Protein AF-A0AAX2FB54-F1 (afdb_monomer_lite)

Structure (mmCIF, N/CA/C/O backbone):
data_AF-A0AAX2FB54-F1
#
_entry.id   AF-A0AAX2FB54-F1
#
loop_
_atom_site.group_PDB
_atom_site.id
_atom_site.type_symbol
_atom_site.label_atom_id
_atom_site.label_alt_id
_atom_site.label_comp_id
_atom_site.label_asym_id
_atom_site.label_entity_id
_atom_site.label_seq_id
_atom_site.pdbx_PDB_ins_code
_atom_site.Cartn_x
_atom_site.Cartn_y
_atom_site.Cartn_z
_atom_site.occupancy
_atom_site.B_iso_or_equiv
_atom_site.auth_seq_id
_atom_site.auth_comp_id
_atom_site.auth_asym_id
_atom_site.auth_atom_id
_atom_site.pdbx_PDB_model_num
ATOM 1 N N . MET A 1 1 ? -35.622 9.322 29.189 1.00 37.84 1 MET A N 1
ATOM 2 C CA . MET A 1 1 ? -34.540 10.135 28.588 1.00 37.84 1 MET A CA 1
ATOM 3 C C . MET A 1 1 ? -33.507 9.182 28.006 1.00 37.84 1 MET A C 1
ATOM 5 O O . MET A 1 1 ? -33.063 8.292 28.719 1.00 37.84 1 MET A O 1
ATOM 9 N N . LYS A 1 2 ? -33.197 9.280 26.709 1.00 40.0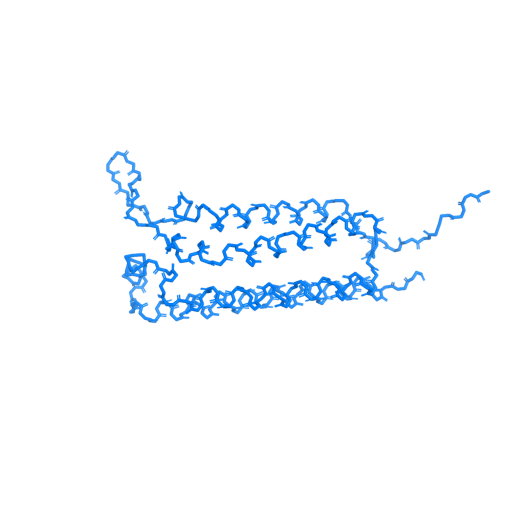6 2 LYS A N 1
ATOM 10 C CA . LYS A 1 2 ? -32.231 8.392 26.044 1.00 40.06 2 LYS A CA 1
ATOM 11 C C . LYS A 1 2 ? -30.829 8.906 26.392 1.00 40.06 2 LYS A C 1
ATOM 13 O O . LYS A 1 2 ? -30.458 9.982 25.940 1.00 40.06 2 LYS A O 1
ATOM 18 N N . ASN A 1 3 ? -30.109 8.199 27.263 1.00 48.19 3 ASN A N 1
ATOM 19 C CA . ASN A 1 3 ? -28.752 8.562 27.674 1.00 48.19 3 ASN A CA 1
ATOM 20 C C . ASN A 1 3 ? -27.810 8.317 26.487 1.00 48.19 3 ASN A C 1
ATOM 22 O O . ASN A 1 3 ? -27.421 7.183 26.209 1.00 48.19 3 ASN A O 1
ATOM 26 N N . ILE A 1 4 ? -27.555 9.363 25.703 1.00 55.69 4 ILE A N 1
ATOM 27 C CA . ILE A 1 4 ? -26.635 9.303 24.570 1.00 55.69 4 ILE A CA 1
ATOM 28 C C . ILE A 1 4 ? -25.232 9.398 25.162 1.00 55.69 4 ILE A C 1
ATOM 30 O O . ILE A 1 4 ? -24.821 10.464 25.612 1.00 55.69 4 ILE A O 1
ATOM 34 N N . SER A 1 5 ? -24.524 8.270 25.209 1.00 59.28 5 SER A N 1
ATOM 35 C CA . SER A 1 5 ? -23.126 8.237 25.637 1.00 59.28 5 SER A CA 1
ATOM 36 C C . SER A 1 5 ? -22.318 9.205 24.765 1.00 59.28 5 SER A C 1
ATOM 38 O O . SER A 1 5 ? -22.334 9.105 23.536 1.00 59.28 5 SER A O 1
ATOM 40 N N . TYR A 1 6 ? -21.681 10.193 25.395 1.00 64.75 6 TYR A N 1
ATOM 41 C CA . TYR A 1 6 ? -20.889 11.205 24.706 1.00 64.75 6 TYR A CA 1
ATOM 42 C C . TYR A 1 6 ? -19.637 10.552 24.113 1.00 64.75 6 TYR A C 1
ATOM 44 O O . TYR A 1 6 ? -18.747 10.117 24.838 1.00 64.75 6 TYR A O 1
ATOM 52 N N . ILE A 1 7 ? -19.566 10.478 22.783 1.00 62.50 7 ILE A N 1
ATOM 53 C CA . ILE A 1 7 ? -18.362 10.042 22.074 1.00 62.50 7 ILE A CA 1
ATOM 54 C C . ILE A 1 7 ? -17.586 11.301 21.668 1.00 62.50 7 ILE A C 1
ATOM 56 O O . ILE A 1 7 ? -18.097 12.098 20.873 1.00 62.50 7 ILE A O 1
ATOM 60 N N . PRO A 1 8 ? -16.347 11.499 22.153 1.00 68.50 8 PRO A N 1
ATOM 61 C CA . PRO A 1 8 ? -15.523 12.627 21.739 1.00 68.50 8 PRO A CA 1
ATOM 62 C C . PRO A 1 8 ? -15.339 12.643 20.215 1.00 68.50 8 PRO A C 1
ATOM 64 O O . PRO A 1 8 ? -14.939 11.636 19.627 1.00 68.50 8 PRO A O 1
ATOM 67 N N . LYS A 1 9 ? -15.556 13.796 19.560 1.00 63.94 9 LYS A N 1
ATOM 68 C CA . LYS A 1 9 ? -15.465 13.942 18.087 1.00 63.94 9 LYS A CA 1
ATOM 69 C C . LYS A 1 9 ? -14.164 13.399 17.478 1.00 63.94 9 LYS A C 1
ATOM 71 O O . LYS A 1 9 ? -14.173 12.938 16.348 1.00 63.94 9 LYS A O 1
ATOM 76 N N . LYS A 1 10 ? -13.053 13.436 18.223 1.00 68.19 10 LYS A N 1
ATOM 77 C CA . LYS A 1 10 ? -11.738 12.935 17.781 1.00 68.19 10 LYS A CA 1
ATOM 78 C C . LYS A 1 10 ? -11.617 11.401 17.785 1.00 68.19 10 LYS A C 1
ATOM 80 O O . LYS A 1 10 ? -10.714 10.872 17.146 1.00 68.19 10 LYS A O 1
ATOM 85 N N . LYS A 1 11 ? -12.502 10.700 18.502 1.00 77.56 11 LYS A N 1
ATOM 86 C CA . LYS A 1 11 ? -12.576 9.231 18.575 1.00 77.56 11 LYS A CA 1
ATOM 87 C C . LYS A 1 11 ? -13.590 8.652 17.587 1.00 77.56 11 LYS A C 1
ATOM 89 O O . LYS A 1 11 ? -13.452 7.500 17.177 1.00 77.56 11 LYS A O 1
ATOM 94 N N . ALA A 1 12 ? -14.595 9.446 17.221 1.00 80.19 12 ALA A N 1
ATOM 95 C CA . ALA A 1 12 ? -15.609 9.074 16.249 1.00 80.19 12 ALA A CA 1
ATOM 96 C C . ALA A 1 12 ? -14.987 8.848 14.863 1.00 80.19 12 ALA A C 1
ATOM 98 O O . ALA A 1 12 ? -14.138 9.614 14.408 1.00 80.19 12 ALA A O 1
ATOM 99 N N . ILE A 1 13 ? -15.437 7.796 14.192 1.00 81.44 13 ILE A N 1
ATOM 100 C CA . ILE A 1 13 ? -15.078 7.492 12.811 1.00 81.44 13 ILE A CA 1
ATOM 101 C C . ILE A 1 13 ? -16.141 8.123 11.923 1.00 81.44 13 ILE A C 1
ATOM 103 O O . ILE A 1 13 ? -17.325 7.797 12.018 1.00 81.44 13 ILE A O 1
ATOM 107 N N . SER A 1 14 ? -15.725 9.041 11.054 1.00 84.69 14 SER A N 1
ATOM 108 C CA . SER A 1 14 ? -16.649 9.633 10.091 1.00 84.69 14 SER A CA 1
ATOM 109 C C . SER A 1 14 ? -16.941 8.652 8.952 1.00 84.69 14 SER A C 1
ATOM 111 O O . SER A 1 14 ? -16.069 7.897 8.522 1.00 84.69 14 SER A O 1
ATOM 113 N N . LYS A 1 15 ? -18.160 8.693 8.401 1.00 85.75 15 LYS A N 1
ATOM 114 C CA . LYS A 1 15 ? -18.496 7.919 7.191 1.00 85.75 15 LYS A CA 1
ATOM 115 C C . LYS A 1 15 ? -17.599 8.301 6.006 1.00 85.75 15 LYS A C 1
ATOM 117 O O . LYS A 1 15 ? -17.281 7.449 5.186 1.00 85.75 15 LYS A O 1
ATOM 122 N N . PHE A 1 16 ? -17.165 9.563 5.955 1.00 85.69 16 PHE A N 1
ATOM 123 C CA . PHE A 1 16 ? -16.218 10.055 4.960 1.00 85.69 16 PHE A CA 1
ATOM 124 C C . PHE A 1 16 ? -14.839 9.394 5.092 1.00 85.69 16 PHE A C 1
ATOM 126 O O . PHE A 1 16 ? -14.274 9.009 4.080 1.00 85.69 16 PHE A O 1
ATOM 133 N N . GLU A 1 17 ? -14.327 9.186 6.313 1.00 86.00 17 GLU A N 1
ATOM 134 C CA . GLU A 1 17 ? -13.061 8.467 6.551 1.00 86.00 17 GLU A CA 1
ATOM 135 C C . GLU A 1 17 ? -13.122 7.034 5.998 1.00 86.00 17 GLU A C 1
ATOM 137 O O . GLU A 1 17 ? -12.187 6.589 5.338 1.00 86.00 17 GLU A O 1
ATOM 142 N N . VAL A 1 18 ? -14.244 6.332 6.200 1.00 90.06 18 VAL A N 1
ATOM 143 C CA . VAL A 1 18 ? -14.441 4.979 5.651 1.00 90.06 18 VAL A CA 1
ATOM 144 C C . VAL A 1 18 ? -14.540 5.008 4.125 1.00 90.06 18 VAL A C 1
ATOM 146 O O . VAL A 1 18 ? -13.884 4.213 3.455 1.00 90.06 18 VAL A O 1
ATOM 149 N N . PHE A 1 19 ? -15.338 5.922 3.567 1.00 90.75 19 PHE A N 1
ATOM 150 C CA . PHE A 1 19 ? -15.517 6.039 2.119 1.00 90.75 19 PHE A CA 1
ATOM 151 C C . PHE A 1 19 ? -14.213 6.406 1.405 1.00 90.75 19 PHE A C 1
ATOM 153 O O . PHE A 1 19 ? -13.863 5.772 0.415 1.00 90.75 19 PHE A O 1
ATOM 160 N N . ALA A 1 20 ? -13.470 7.383 1.928 1.00 89.44 20 ALA A N 1
ATOM 161 C CA . ALA A 1 20 ? -12.176 7.780 1.387 1.00 89.44 20 ALA A CA 1
ATOM 162 C C . ALA A 1 20 ? -11.172 6.619 1.430 1.00 89.44 20 ALA A C 1
ATOM 164 O O . ALA A 1 20 ? -10.447 6.420 0.460 1.00 89.44 20 ALA A O 1
ATOM 165 N N . GLY A 1 21 ? -11.180 5.823 2.508 1.00 89.25 21 GLY A N 1
ATOM 166 C CA . GLY A 1 21 ? -10.379 4.602 2.609 1.00 89.25 21 GLY A CA 1
ATOM 167 C C . GLY A 1 21 ? -10.720 3.587 1.518 1.00 89.25 21 GLY A C 1
ATOM 168 O O . GLY A 1 21 ? -9.846 3.211 0.750 1.00 89.25 21 GLY A O 1
ATOM 169 N N . LEU A 1 22 ? -11.996 3.215 1.378 1.00 93.06 22 LEU A N 1
ATOM 170 C CA . LEU A 1 22 ? -12.439 2.261 0.349 1.00 93.06 22 LEU A CA 1
ATOM 171 C C . LEU A 1 22 ? -12.176 2.758 -1.080 1.00 93.06 22 LEU A C 1
ATOM 173 O O . LEU A 1 22 ? -11.781 1.982 -1.949 1.00 93.06 22 LEU A O 1
ATOM 177 N N . MET A 1 23 ? -12.381 4.054 -1.328 1.00 94.12 23 MET A N 1
ATOM 178 C CA . MET A 1 23 ? -12.060 4.681 -2.610 1.00 94.12 23 MET A CA 1
ATOM 179 C C . MET A 1 23 ? -10.561 4.571 -2.902 1.00 94.12 23 MET A C 1
ATOM 181 O O . MET A 1 23 ? -10.175 4.226 -4.016 1.00 94.12 23 MET A O 1
ATOM 185 N N . TRP A 1 24 ? -9.716 4.809 -1.899 1.00 91.88 24 TRP A N 1
ATOM 186 C CA . TRP A 1 24 ? -8.270 4.652 -2.020 1.00 91.88 24 TRP A CA 1
ATOM 187 C C . TRP A 1 24 ? -7.864 3.200 -2.305 1.00 91.88 24 TRP A C 1
ATOM 189 O O . TRP A 1 24 ? -7.044 2.966 -3.194 1.00 91.88 24 TRP A O 1
ATOM 199 N N . THR A 1 25 ? -8.491 2.222 -1.642 1.00 92.88 25 THR A N 1
ATOM 200 C CA . THR A 1 25 ? -8.302 0.794 -1.942 1.00 92.88 25 THR A CA 1
ATOM 201 C C . THR A 1 25 ? -8.650 0.484 -3.400 1.00 92.88 25 THR A C 1
ATOM 203 O O . THR A 1 25 ? -7.895 -0.204 -4.083 1.00 92.88 25 THR A O 1
ATOM 206 N N . ALA A 1 26 ? -9.765 1.018 -3.909 1.00 93.56 26 ALA A N 1
ATOM 207 C CA . ALA A 1 26 ? -10.186 0.807 -5.294 1.00 93.56 26 ALA A CA 1
ATOM 208 C C . ALA A 1 26 ? -9.206 1.424 -6.306 1.00 93.56 26 ALA A C 1
ATOM 210 O O . ALA A 1 26 ? -8.907 0.801 -7.329 1.00 93.56 26 ALA A O 1
ATOM 211 N N . VAL A 1 27 ? -8.665 2.611 -6.007 1.00 92.81 27 VAL A N 1
ATOM 212 C CA . VAL A 1 27 ? -7.613 3.244 -6.818 1.00 92.81 27 VAL A CA 1
ATOM 213 C C . VAL A 1 27 ? -6.375 2.347 -6.874 1.00 92.81 27 VAL A C 1
ATOM 215 O O . VAL A 1 27 ? -5.914 2.032 -7.969 1.00 92.81 27 VAL A O 1
ATOM 218 N N . TRP A 1 28 ? -5.875 1.866 -5.733 1.00 89.81 28 TRP A N 1
ATOM 219 C CA . TRP A 1 28 ? -4.699 0.987 -5.704 1.00 89.81 28 TRP A CA 1
ATOM 220 C C . TRP A 1 28 ? -4.929 -0.365 -6.367 1.00 89.81 28 TRP A C 1
ATOM 222 O O . TRP A 1 28 ? -4.065 -0.825 -7.111 1.00 89.81 28 TRP A O 1
ATOM 232 N N . ALA A 1 29 ? -6.090 -0.981 -6.154 1.00 93.50 29 ALA A N 1
ATOM 233 C CA . ALA A 1 29 ? -6.452 -2.222 -6.828 1.00 93.50 29 ALA A CA 1
ATOM 234 C C . ALA A 1 29 ? -6.445 -2.032 -8.351 1.00 93.50 29 ALA A C 1
ATOM 236 O O . ALA A 1 29 ? -5.857 -2.832 -9.076 1.00 93.50 29 ALA A O 1
ATOM 237 N N . THR A 1 30 ? -7.024 -0.933 -8.837 1.00 91.88 30 THR A N 1
ATOM 238 C CA . THR A 1 30 ? -7.034 -0.608 -10.268 1.00 91.88 30 THR A CA 1
ATOM 239 C C . THR A 1 30 ? -5.616 -0.386 -10.794 1.00 91.88 30 THR A C 1
ATOM 241 O O . THR A 1 30 ? -5.245 -0.981 -11.802 1.00 91.88 30 THR A O 1
ATOM 244 N N . LEU A 1 31 ? -4.794 0.396 -10.085 1.00 90.25 31 LEU A N 1
ATOM 245 C CA . LEU A 1 31 ? -3.390 0.611 -10.448 1.00 90.25 31 LEU A CA 1
ATOM 246 C C . LEU A 1 31 ? -2.590 -0.694 -10.490 1.00 90.25 31 LEU A C 1
ATOM 248 O O . LEU A 1 31 ? -1.750 -0.843 -11.365 1.00 90.25 31 LEU A O 1
ATOM 252 N N . TYR A 1 32 ? -2.851 -1.636 -9.584 1.00 91.75 32 TYR A N 1
ATOM 253 C CA . TYR A 1 32 ? -2.163 -2.924 -9.538 1.00 91.75 32 TYR A CA 1
ATOM 254 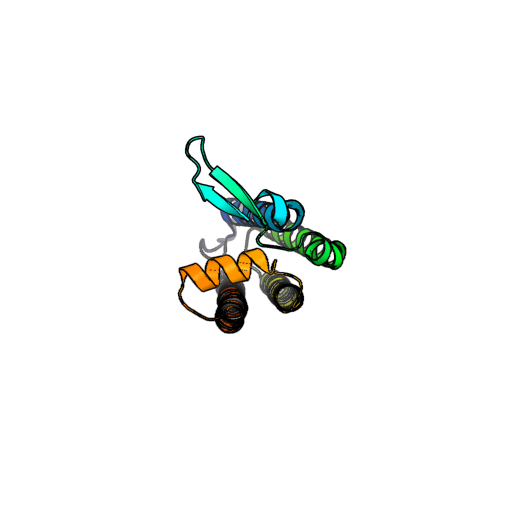C C . TYR A 1 32 ? -2.594 -3.864 -10.680 1.00 91.75 32 TYR A C 1
ATOM 256 O O . TYR A 1 32 ? -1.752 -4.425 -11.385 1.00 91.75 32 TYR A O 1
ATOM 264 N N . PHE A 1 33 ? -3.904 -4.027 -10.898 1.00 92.00 33 PHE A N 1
ATOM 265 C CA . PHE A 1 33 ? -4.435 -4.962 -11.900 1.00 92.00 33 PHE A CA 1
ATOM 266 C C . PHE A 1 33 ? -4.374 -4.437 -13.341 1.00 92.00 33 PHE A C 1
ATOM 268 O O . PHE A 1 33 ? -4.400 -5.242 -14.268 1.00 92.00 33 PHE A O 1
ATOM 275 N N . TYR A 1 34 ? -4.259 -3.120 -13.535 1.00 87.50 34 TYR A N 1
ATOM 276 C CA . TYR A 1 34 ? -4.208 -2.467 -14.852 1.00 87.50 34 TYR A CA 1
ATOM 277 C C . TYR A 1 34 ? -2.958 -1.585 -15.036 1.00 87.50 34 TYR A C 1
ATOM 279 O O . TYR A 1 34 ? -2.971 -0.618 -15.802 1.00 87.50 34 TYR A O 1
ATOM 287 N N . ALA A 1 35 ? -1.864 -1.893 -14.335 1.00 84.19 35 ALA A N 1
ATOM 288 C CA . ALA A 1 35 ? -0.670 -1.047 -14.273 1.00 84.19 35 ALA A CA 1
ATOM 289 C C . ALA A 1 35 ? -0.077 -0.738 -15.658 1.00 84.19 35 ALA A C 1
ATOM 291 O O . ALA A 1 35 ? 0.265 0.410 -15.950 1.00 84.19 35 ALA A O 1
ATOM 292 N N . ASN A 1 36 ? -0.001 -1.749 -16.528 1.00 78.81 36 ASN A N 1
ATOM 293 C CA . ASN A 1 36 ? 0.528 -1.638 -17.893 1.00 78.81 36 ASN A CA 1
ATOM 294 C C . ASN A 1 36 ? -0.274 -0.714 -18.825 1.00 78.81 36 ASN A C 1
ATOM 296 O O . ASN A 1 36 ? 0.280 -0.234 -19.813 1.00 78.81 36 ASN A O 1
ATOM 300 N N . HIS A 1 37 ? -1.549 -0.465 -18.527 1.00 75.12 37 HIS A N 1
ATOM 301 C CA . HIS A 1 37 ? -2.423 0.400 -19.322 1.00 75.12 37 HIS A CA 1
ATOM 302 C C . HIS A 1 37 ? -2.532 1.819 -18.755 1.00 75.12 37 HIS A C 1
ATOM 304 O O . HIS A 1 37 ? -2.908 2.739 -19.478 1.00 75.12 37 HIS A O 1
ATOM 310 N N . LEU A 1 38 ? -2.212 2.003 -17.472 1.00 73.38 38 LEU A N 1
ATOM 311 C CA . LEU A 1 38 ? -2.415 3.265 -16.758 1.00 73.38 38 LEU A CA 1
ATOM 312 C C . LEU A 1 38 ? -1.128 4.072 -16.606 1.00 73.38 38 LEU A C 1
ATOM 314 O O . LEU A 1 38 ? -1.159 5.299 -16.694 1.00 73.38 38 LEU A O 1
ATOM 318 N N . VAL A 1 39 ? 0.002 3.398 -16.382 1.00 73.75 39 VAL A N 1
ATOM 319 C CA . VAL A 1 39 ? 1.272 4.054 -16.062 1.00 73.75 39 VAL A CA 1
ATOM 320 C C . VAL A 1 39 ? 2.342 3.582 -17.041 1.00 73.75 39 VAL A C 1
ATOM 322 O O . VAL A 1 39 ? 2.773 2.427 -17.030 1.00 73.75 39 VAL A O 1
ATOM 325 N N . GLY A 1 40 ? 2.764 4.487 -17.920 1.00 72.88 40 GLY A N 1
ATOM 326 C CA . GLY A 1 40 ? 3.787 4.226 -18.923 1.00 72.88 40 GLY A CA 1
ATOM 327 C C . GLY A 1 40 ? 4.364 5.509 -19.503 1.00 72.88 40 GLY A C 1
ATOM 328 O O . GLY A 1 40 ? 3.855 6.606 -19.272 1.00 72.88 40 GLY A O 1
ATOM 329 N N . VAL A 1 41 ? 5.460 5.367 -20.242 1.00 71.56 41 VAL A N 1
ATOM 330 C CA . VAL A 1 41 ? 6.107 6.476 -20.945 1.00 71.56 41 VAL A CA 1
ATOM 331 C C . VAL A 1 41 ? 5.340 6.769 -22.224 1.00 71.56 41 VAL A C 1
ATOM 333 O O . VAL A 1 41 ? 5.062 5.865 -23.013 1.00 71.56 41 VAL A O 1
ATOM 336 N N . TYR A 1 42 ? 5.061 8.049 -22.448 1.00 73.12 42 TYR A N 1
ATOM 337 C CA . TYR A 1 42 ? 4.465 8.557 -23.673 1.00 73.12 42 TYR A CA 1
ATOM 338 C C . TYR A 1 42 ? 5.429 9.540 -24.336 1.00 73.12 42 TYR A C 1
ATOM 340 O O . TYR A 1 42 ? 5.895 10.474 -23.688 1.00 73.12 42 TYR A O 1
ATOM 348 N N . ASN A 1 43 ? 5.695 9.358 -25.628 1.00 69.88 43 ASN A N 1
ATOM 349 C CA . ASN A 1 43 ? 6.439 10.324 -26.431 1.00 69.88 43 ASN A CA 1
ATOM 350 C C . ASN A 1 43 ? 5.468 11.254 -27.158 1.00 69.88 43 ASN A C 1
ATOM 352 O O . ASN A 1 43 ? 4.520 10.797 -27.800 1.00 69.88 43 ASN A O 1
ATOM 356 N N . GLY A 1 44 ? 5.724 12.560 -27.090 1.00 63.44 44 GLY A N 1
ATOM 357 C CA . GLY A 1 44 ? 5.015 13.548 -27.896 1.00 63.44 44 GLY A CA 1
ATOM 358 C C . GLY A 1 44 ? 5.379 13.402 -29.372 1.00 63.44 44 GLY A C 1
ATOM 359 O O . GLY A 1 44 ? 6.548 13.465 -29.741 1.00 63.44 44 GLY A O 1
ATOM 360 N N . THR A 1 45 ? 4.377 13.198 -30.219 1.00 69.94 45 THR A N 1
ATOM 361 C CA . THR A 1 45 ? 4.495 13.222 -31.682 1.00 69.94 45 THR A CA 1
ATOM 362 C C . THR A 1 45 ? 3.636 14.352 -32.246 1.00 69.94 45 THR A C 1
ATOM 364 O O . THR A 1 45 ? 2.765 14.874 -31.550 1.00 69.94 45 THR A O 1
ATOM 367 N N . ALA A 1 46 ? 3.841 14.717 -33.516 1.00 68.31 46 ALA A N 1
ATOM 368 C CA . ALA A 1 46 ? 3.080 15.781 -34.184 1.00 68.31 46 ALA A CA 1
ATOM 369 C C . ALA A 1 46 ? 1.547 15.576 -34.151 1.00 68.31 46 ALA A C 1
ATOM 371 O O . ALA A 1 46 ? 0.808 16.549 -34.233 1.00 68.31 46 ALA A O 1
ATOM 372 N N . ASN A 1 47 ? 1.078 14.333 -33.962 1.00 72.44 47 ASN A N 1
ATOM 373 C CA . ASN A 1 47 ? -0.342 13.967 -33.887 1.00 72.44 47 ASN A CA 1
ATOM 374 C C . ASN A 1 47 ? -0.794 13.521 -32.478 1.00 72.44 47 ASN A C 1
ATOM 376 O O . ASN A 1 47 ? -1.851 12.905 -32.346 1.00 72.44 47 ASN A O 1
ATOM 380 N N . GLY A 1 48 ? -0.013 13.799 -31.427 1.00 72.50 48 GLY A N 1
ATOM 381 C CA . GLY A 1 48 ? -0.367 13.491 -30.033 1.00 72.50 48 GLY A CA 1
ATOM 382 C C . GLY A 1 48 ? 0.626 12.578 -29.307 1.00 72.50 48 GLY A C 1
ATOM 383 O O . GLY A 1 48 ? 1.756 12.374 -29.749 1.00 72.50 48 GLY A O 1
ATOM 384 N N . LEU A 1 49 ? 0.216 12.042 -28.156 1.00 72.69 49 LEU A N 1
ATOM 385 C CA . LEU A 1 49 ? 1.046 11.192 -27.296 1.00 72.69 49 LEU A CA 1
ATOM 386 C C . LEU A 1 49 ? 1.044 9.734 -27.786 1.00 72.69 49 LEU A C 1
ATOM 388 O O . LEU A 1 49 ? -0.009 9.105 -27.862 1.00 72.69 49 LEU A O 1
ATOM 392 N N . LYS A 1 50 ? 2.222 9.173 -28.077 1.00 74.06 50 LYS A N 1
ATOM 393 C CA . LYS A 1 50 ? 2.402 7.759 -28.437 1.00 74.06 50 LYS A CA 1
ATOM 394 C C . LYS A 1 50 ? 2.956 6.981 -27.245 1.00 74.06 50 LYS A C 1
ATOM 396 O O . LYS A 1 50 ? 4.017 7.327 -26.733 1.00 74.06 50 LYS A O 1
ATOM 401 N N . PHE A 1 51 ? 2.263 5.923 -26.830 1.00 73.12 51 PHE A N 1
ATOM 402 C CA . PHE A 1 51 ? 2.733 5.010 -25.784 1.00 73.12 51 PHE A CA 1
ATOM 403 C C . PHE A 1 51 ? 4.024 4.301 -26.224 1.00 73.12 51 PHE A C 1
ATOM 405 O O . PHE A 1 51 ? 4.084 3.740 -27.320 1.00 73.12 51 PHE A O 1
ATOM 412 N N . VAL A 1 52 ? 5.058 4.361 -25.384 1.00 71.94 52 VAL A N 1
ATOM 413 C CA . VAL A 1 52 ? 6.402 3.831 -25.664 1.00 71.94 52 VAL A CA 1
ATOM 414 C C . VAL A 1 52 ? 6.636 2.536 -24.900 1.00 71.94 52 VAL A C 1
ATOM 416 O O . VAL A 1 52 ? 7.015 1.532 -25.494 1.00 71.94 52 VAL A O 1
ATOM 419 N N . SER A 1 53 ? 6.416 2.555 -23.584 1.00 76.00 53 SER A N 1
ATOM 420 C CA . SER A 1 53 ? 6.640 1.399 -22.718 1.00 76.00 53 SER A CA 1
ATOM 421 C C . SER A 1 53 ? 5.836 1.524 -21.424 1.00 76.00 53 SER A C 1
ATOM 423 O O . SER A 1 53 ? 5.803 2.616 -20.849 1.00 76.00 53 SER A O 1
ATOM 425 N N . PRO A 1 54 ? 5.253 0.427 -20.906 1.00 84.88 54 PRO A N 1
ATOM 426 C CA . PRO A 1 54 ? 4.669 0.417 -19.569 1.00 84.88 54 PRO A CA 1
ATOM 427 C C . PRO A 1 54 ? 5.756 0.617 -18.508 1.00 84.88 54 PRO A C 1
ATOM 429 O O . PRO A 1 54 ? 6.914 0.241 -18.715 1.00 84.88 54 PRO A O 1
ATOM 432 N N . THR A 1 55 ? 5.382 1.185 -17.362 1.00 87.38 55 THR A N 1
ATOM 433 C CA . THR A 1 55 ? 6.271 1.317 -16.198 1.00 87.38 55 THR A CA 1
ATOM 434 C C . THR A 1 55 ? 6.553 -0.034 -15.555 1.00 87.38 55 THR A C 1
ATOM 436 O O . THR A 1 55 ? 7.703 -0.361 -15.250 1.00 87.38 55 THR A O 1
ATOM 439 N N . PHE A 1 56 ? 5.501 -0.829 -15.381 1.00 90.56 56 PHE A N 1
ATOM 440 C CA . PHE A 1 56 ? 5.556 -2.110 -14.693 1.00 90.56 56 PHE A CA 1
ATOM 441 C C . PHE A 1 56 ? 5.400 -3.277 -15.665 1.00 90.56 56 PHE A C 1
ATOM 443 O O . PHE A 1 56 ? 4.704 -3.186 -16.678 1.00 90.56 56 PHE A O 1
ATOM 450 N N . ASN A 1 57 ? 6.023 -4.397 -15.325 1.00 91.38 57 ASN A N 1
ATOM 451 C CA . ASN A 1 57 ? 5.781 -5.683 -15.945 1.00 91.38 57 ASN A CA 1
ATOM 452 C C . ASN A 1 57 ? 4.516 -6.304 -15.331 1.00 91.38 57 ASN A C 1
ATOM 454 O O . ASN A 1 57 ? 4.517 -6.725 -14.171 1.00 91.38 57 ASN A O 1
ATOM 458 N N . GLN A 1 58 ? 3.434 -6.346 -16.113 1.00 91.25 58 GLN A N 1
ATOM 459 C CA . GLN A 1 58 ? 2.138 -6.835 -15.641 1.00 91.25 58 GLN A CA 1
ATOM 460 C C . GLN A 1 58 ? 2.173 -8.317 -15.266 1.00 91.25 58 GLN A C 1
ATOM 462 O O . GLN A 1 58 ? 1.530 -8.701 -14.293 1.00 91.25 58 GLN A O 1
ATOM 467 N N . ASP A 1 59 ? 2.949 -9.137 -15.976 1.00 92.00 59 ASP A N 1
ATOM 468 C CA . ASP A 1 59 ? 3.039 -10.572 -15.695 1.00 92.00 59 ASP A CA 1
ATOM 469 C C . ASP A 1 59 ? 3.677 -10.819 -14.328 1.00 92.00 59 ASP A C 1
ATOM 471 O O . ASP A 1 59 ? 3.222 -11.668 -13.564 1.00 92.00 59 ASP A O 1
ATOM 475 N N . VAL A 1 60 ? 4.697 -10.026 -13.984 1.00 93.62 60 VAL A N 1
ATOM 476 C CA . VAL A 1 60 ? 5.345 -10.080 -12.667 1.00 93.62 60 VAL A CA 1
ATOM 477 C C . VAL A 1 60 ? 4.403 -9.577 -11.581 1.00 93.62 60 VAL A C 1
ATOM 479 O O . VAL A 1 60 ? 4.294 -10.224 -10.544 1.00 93.62 60 VAL A O 1
ATOM 482 N N . LEU A 1 61 ? 3.686 -8.470 -11.808 1.00 92.88 61 LEU A N 1
ATOM 483 C CA . LEU A 1 61 ? 2.676 -7.989 -10.860 1.00 92.88 61 LEU A CA 1
ATOM 484 C C . LEU A 1 61 ? 1.642 -9.074 -10.578 1.00 92.88 61 LEU A C 1
ATOM 486 O O . LEU A 1 61 ? 1.428 -9.410 -9.415 1.00 92.88 61 LEU A O 1
ATOM 490 N N . LEU A 1 62 ? 1.056 -9.658 -11.626 1.00 94.69 62 LEU A N 1
ATOM 491 C CA . LEU A 1 62 ? 0.004 -10.659 -11.498 1.00 94.69 62 LEU A CA 1
ATOM 492 C C . LEU A 1 62 ? 0.473 -11.920 -10.770 1.00 94.69 62 LEU A C 1
ATOM 494 O O . LEU A 1 62 ? -0.347 -12.528 -10.103 1.00 94.69 62 LEU A O 1
ATOM 498 N N . GLN A 1 63 ? 1.754 -12.291 -10.755 1.00 96.38 63 GLN A N 1
ATOM 499 C CA . GLN A 1 63 ? 2.212 -13.425 -9.929 1.00 96.38 63 GLN A CA 1
ATOM 500 C C . GLN A 1 63 ? 1.872 -13.268 -8.433 1.00 96.38 63 GLN A C 1
ATOM 502 O O . GLN A 1 63 ? 1.674 -14.263 -7.737 1.00 96.38 63 GLN A O 1
ATOM 507 N N . TYR A 1 64 ? 1.736 -12.031 -7.948 1.00 95.81 64 TYR A N 1
ATOM 508 C CA . TYR A 1 64 ? 1.370 -11.721 -6.563 1.00 95.81 64 TYR A CA 1
ATOM 509 C C . TYR A 1 64 ? -0.141 -11.502 -6.360 1.00 95.81 64 TYR A C 1
ATOM 511 O O . TYR A 1 64 ? -0.569 -11.151 -5.258 1.00 95.81 64 TYR A O 1
ATOM 519 N N . TRP A 1 65 ? -0.975 -11.721 -7.384 1.00 95.19 65 TRP A N 1
ATOM 520 C CA . TRP A 1 65 ? -2.400 -11.391 -7.317 1.00 95.19 65 TRP A CA 1
ATOM 521 C C . TRP A 1 65 ? -3.143 -12.049 -6.141 1.00 95.19 65 TRP A C 1
ATOM 523 O O . TRP A 1 65 ? -3.959 -11.355 -5.528 1.00 95.19 65 TRP A O 1
ATOM 533 N N . PRO A 1 66 ? -2.877 -13.317 -5.745 1.00 96.88 66 PRO A N 1
ATOM 534 C CA . PRO A 1 66 ? -3.644 -13.946 -4.673 1.00 96.88 66 PRO A CA 1
ATOM 535 C C . PRO A 1 66 ? -3.436 -13.241 -3.332 1.00 96.88 66 PRO A C 1
ATOM 537 O O . PRO A 1 66 ? -4.399 -12.980 -2.611 1.00 96.88 66 PRO A O 1
ATOM 540 N N . ILE A 1 67 ? -2.187 -12.879 -3.011 1.00 96.56 67 ILE A N 1
ATOM 541 C CA . ILE A 1 67 ? -1.881 -12.184 -1.758 1.00 96.56 67 ILE A CA 1
ATOM 542 C C . ILE A 1 67 ? -2.434 -10.757 -1.774 1.00 96.56 67 ILE A C 1
ATOM 544 O O . ILE A 1 67 ? -2.970 -10.301 -0.766 1.00 96.56 67 ILE A O 1
ATOM 548 N N . VAL A 1 68 ? -2.402 -10.078 -2.923 1.00 95.81 68 VAL A N 1
ATOM 549 C CA . VAL A 1 68 ? -2.977 -8.733 -3.060 1.00 95.81 68 VAL A CA 1
ATOM 550 C C . VAL A 1 68 ? -4.498 -8.749 -2.901 1.00 95.81 68 VAL A C 1
ATOM 552 O O . VAL A 1 68 ? -5.039 -7.904 -2.189 1.00 95.81 68 VAL A O 1
ATOM 555 N N . VAL A 1 69 ? -5.200 -9.739 -3.462 1.00 96.75 69 VAL A N 1
ATOM 556 C CA . VAL A 1 69 ? -6.650 -9.901 -3.247 1.00 96.75 69 VAL A CA 1
ATOM 557 C C . VAL A 1 69 ? -6.968 -10.141 -1.773 1.00 96.75 69 VAL A C 1
ATOM 559 O O . VAL A 1 69 ? -7.886 -9.514 -1.246 1.00 96.75 69 VAL A O 1
ATOM 562 N N . ILE A 1 70 ? -6.199 -10.989 -1.081 1.00 96.62 70 ILE A N 1
ATOM 563 C CA . ILE A 1 70 ? -6.372 -11.218 0.363 1.00 96.62 70 ILE A CA 1
ATOM 564 C C . ILE A 1 70 ? -6.213 -9.905 1.141 1.00 96.62 70 ILE A C 1
ATOM 566 O O . ILE A 1 70 ? -7.033 -9.608 2.012 1.00 96.62 70 ILE A O 1
ATOM 570 N N . MET A 1 71 ? -5.204 -9.098 0.803 1.00 95.94 71 MET A N 1
ATOM 571 C CA . MET A 1 71 ? -4.979 -7.794 1.433 1.00 95.94 71 MET A CA 1
ATOM 572 C C . MET A 1 71 ? -6.146 -6.828 1.199 1.00 95.94 71 MET A C 1
ATOM 574 O O . MET A 1 71 ? -6.620 -6.218 2.157 1.00 95.94 71 MET A O 1
ATOM 578 N N . ILE A 1 72 ? -6.663 -6.744 -0.032 1.00 96.31 72 ILE A N 1
ATOM 579 C CA . ILE A 1 72 ? -7.828 -5.910 -0.374 1.00 96.31 72 ILE A CA 1
ATOM 580 C C . ILE A 1 72 ? -9.063 -6.354 0.416 1.00 96.31 72 ILE A C 1
ATOM 582 O O . ILE A 1 72 ? -9.749 -5.527 1.017 1.00 96.31 72 ILE A O 1
ATOM 586 N N . VAL A 1 73 ? -9.347 -7.660 0.458 1.00 96.56 73 VAL A N 1
ATOM 587 C CA . VAL A 1 73 ? -10.479 -8.199 1.227 1.00 96.56 73 VAL A CA 1
ATOM 588 C C . VAL A 1 73 ? -10.325 -7.855 2.707 1.0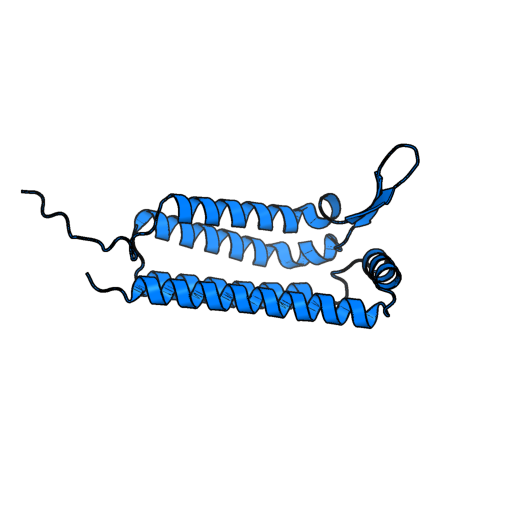0 96.56 73 VAL A C 1
ATOM 5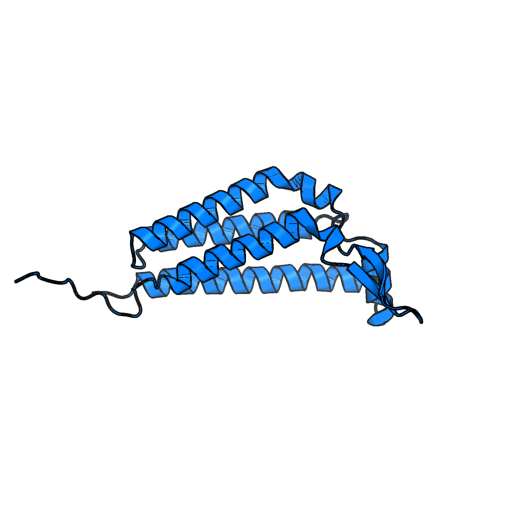90 O O . VAL A 1 73 ? -11.287 -7.419 3.341 1.00 96.56 73 VAL A O 1
ATOM 593 N N . PHE A 1 74 ? -9.120 -7.990 3.262 1.00 94.88 74 PHE A N 1
ATOM 594 C CA . PHE A 1 74 ? -8.873 -7.657 4.659 1.00 94.88 74 PHE A CA 1
ATOM 595 C C . PHE A 1 74 ? -9.047 -6.153 4.943 1.00 94.88 74 PHE A C 1
ATOM 597 O O . PHE A 1 74 ? -9.662 -5.783 5.946 1.00 94.88 74 PHE A O 1
ATOM 604 N N . GLU A 1 75 ? -8.599 -5.283 4.037 1.00 94.75 75 GLU A N 1
ATOM 605 C CA . GLU A 1 75 ? -8.791 -3.830 4.116 1.00 94.75 75 GLU A CA 1
ATOM 606 C C . GLU A 1 75 ? -10.272 -3.425 4.056 1.00 94.75 75 GLU A C 1
ATOM 608 O O . GLU A 1 75 ? -10.726 -2.591 4.852 1.00 94.75 75 GLU A O 1
ATOM 613 N N . ILE A 1 76 ? -11.052 -4.068 3.184 1.00 94.81 76 ILE A N 1
ATOM 614 C CA . ILE A 1 76 ? -12.506 -3.882 3.108 1.00 94.81 76 ILE A CA 1
ATOM 615 C C . ILE A 1 76 ? -13.164 -4.337 4.415 1.00 94.81 76 ILE A C 1
ATOM 617 O O . ILE A 1 76 ? -13.955 -3.587 4.989 1.00 94.81 76 ILE A O 1
ATOM 621 N N . CYS A 1 77 ? -12.810 -5.515 4.937 1.00 94.50 77 CYS A N 1
ATOM 622 C CA . CYS A 1 77 ? -13.331 -6.024 6.210 1.00 94.50 77 CYS A CA 1
ATOM 623 C C . CYS A 1 77 ? -13.066 -5.053 7.371 1.00 94.50 77 CYS A C 1
ATOM 625 O O . CYS A 1 77 ? -13.979 -4.745 8.141 1.00 94.50 77 CYS A O 1
ATOM 627 N N . ILE A 1 78 ? -11.844 -4.517 7.479 1.00 93.25 78 ILE A N 1
ATOM 628 C CA . ILE A 1 78 ? -11.498 -3.508 8.490 1.00 93.25 78 ILE A CA 1
ATOM 629 C C . ILE A 1 78 ? -12.312 -2.224 8.285 1.00 93.25 78 ILE A C 1
ATOM 631 O O . ILE A 1 78 ? -12.812 -1.660 9.258 1.00 93.25 78 ILE A O 1
ATOM 635 N N . SER A 1 79 ? -12.487 -1.766 7.047 1.00 92.50 79 SER A N 1
ATOM 636 C CA . SER A 1 79 ? -13.254 -0.553 6.731 1.00 92.50 79 SER A CA 1
ATOM 637 C C . SER A 1 79 ? -14.746 -0.695 7.051 1.00 92.50 79 SER A C 1
ATOM 639 O O . SER A 1 79 ? -15.349 0.209 7.633 1.00 92.50 79 SER A O 1
ATOM 641 N N . LEU A 1 80 ? -15.340 -1.854 6.771 1.00 91.62 80 LEU A N 1
ATOM 642 C CA . LEU A 1 80 ? -16.712 -2.162 7.177 1.00 91.62 80 LEU A CA 1
ATOM 643 C C . LEU A 1 80 ? -16.830 -2.263 8.701 1.00 91.62 80 LEU A C 1
ATOM 645 O O . LEU A 1 80 ? -17.774 -1.735 9.288 1.00 91.62 80 LEU A O 1
ATOM 649 N N . TYR A 1 81 ? -15.840 -2.857 9.370 1.00 91.50 81 TYR A N 1
ATOM 650 C CA . TYR A 1 81 ? -15.816 -2.910 10.829 1.00 91.50 81 TYR A CA 1
ATOM 651 C C . TYR A 1 81 ? -15.698 -1.511 11.463 1.00 91.50 81 TYR A C 1
ATOM 653 O O . TYR A 1 81 ? -16.383 -1.224 12.448 1.00 91.50 81 TYR A O 1
ATOM 661 N N . LYS A 1 82 ? -14.910 -0.604 10.861 1.00 89.31 82 LYS A N 1
ATOM 662 C CA . LYS A 1 82 ? -14.857 0.828 11.217 1.00 89.31 82 LYS A CA 1
ATOM 663 C C . LYS A 1 82 ? -16.233 1.487 11.099 1.00 89.31 82 LYS A C 1
ATOM 665 O O . LYS A 1 82 ? -16.623 2.238 11.993 1.00 89.31 82 LYS A O 1
ATOM 670 N N . LEU A 1 83 ? -16.971 1.184 10.029 1.00 88.81 83 LEU A N 1
ATOM 671 C CA . LEU A 1 83 ? -18.308 1.729 9.790 1.00 88.81 83 LEU A CA 1
ATOM 672 C C . LEU A 1 83 ? -19.327 1.266 10.838 1.00 88.81 83 LEU A C 1
ATOM 674 O O . LEU A 1 83 ? -20.113 2.082 11.313 1.00 88.81 83 LEU A O 1
ATOM 678 N N . VAL A 1 84 ? -19.299 -0.018 11.208 1.00 88.12 84 VAL A N 1
ATOM 679 C CA . VAL A 1 84 ? -20.211 -0.592 12.213 1.00 88.12 84 VAL A CA 1
ATOM 680 C C . VAL A 1 84 ? -19.895 -0.070 13.613 1.00 88.12 84 VAL A C 1
ATOM 682 O O . VAL A 1 84 ? -20.808 0.296 14.348 1.00 88.12 84 VAL A O 1
ATOM 685 N N . GLN A 1 85 ? -18.613 -0.013 13.990 1.00 87.88 85 GLN A N 1
ATOM 686 C CA . GLN A 1 85 ? -18.221 0.442 15.327 1.00 87.88 85 GLN A CA 1
ATOM 687 C C . GLN A 1 85 ? -18.373 1.955 15.506 1.00 87.88 85 GLN A C 1
ATOM 689 O O . GLN A 1 85 ? -18.655 2.414 16.611 1.00 87.88 85 GLN A O 1
ATOM 694 N N . GLY A 1 86 ? -18.145 2.747 14.453 1.00 84.69 86 GLY A N 1
ATOM 695 C CA . GLY A 1 86 ? -18.296 4.206 14.482 1.00 84.69 86 GLY A CA 1
ATOM 696 C C . GLY A 1 86 ? -17.323 4.948 15.412 1.00 84.69 86 GLY A C 1
ATOM 697 O O . GLY A 1 86 ? -17.363 6.174 15.488 1.00 84.69 86 GLY A O 1
ATOM 698 N N . GLN A 1 87 ? -16.433 4.240 16.109 1.00 86.50 87 GLN A N 1
ATOM 699 C CA . GLN A 1 87 ? -15.423 4.802 16.999 1.00 86.50 87 GLN A CA 1
ATOM 700 C C . GLN A 1 87 ? -14.150 3.954 17.007 1.00 86.50 87 GLN A C 1
ATOM 702 O O . GLN A 1 87 ? -14.189 2.727 16.872 1.00 86.50 87 GLN A O 1
ATOM 707 N N . TRP A 1 88 ? -13.011 4.607 17.219 1.00 88.06 88 TRP A N 1
ATOM 708 C CA . TRP A 1 88 ? -11.734 3.922 17.369 1.00 88.06 88 TRP A CA 1
ATOM 709 C C . TRP A 1 88 ? -11.667 3.165 18.699 1.00 88.06 88 TRP A C 1
ATOM 711 O O . TRP A 1 88 ? -11.786 3.743 19.782 1.00 88.06 88 TRP A O 1
ATOM 721 N N . THR A 1 89 ? -11.452 1.853 18.611 1.00 90.94 89 THR A N 1
ATOM 722 C CA . THR A 1 89 ? -11.227 0.962 19.757 1.00 90.94 89 THR A CA 1
ATOM 723 C C . THR A 1 89 ? -9.822 0.372 19.689 1.00 90.94 89 THR A C 1
ATOM 725 O O . THR A 1 89 ? -9.237 0.283 18.612 1.00 90.94 89 THR A O 1
ATOM 728 N N . GLN A 1 90 ? -9.284 -0.079 20.826 1.00 89.94 90 GLN A N 1
ATOM 729 C CA . GLN A 1 90 ? -7.955 -0.707 20.869 1.00 89.94 90 GLN A CA 1
ATOM 730 C C . GLN A 1 90 ? -7.868 -1.940 19.954 1.00 89.94 90 GLN A C 1
ATOM 732 O O . GLN A 1 90 ? -6.899 -2.098 19.220 1.00 89.94 90 GLN A O 1
ATOM 737 N N . ARG A 1 91 ? -8.921 -2.770 19.909 1.00 90.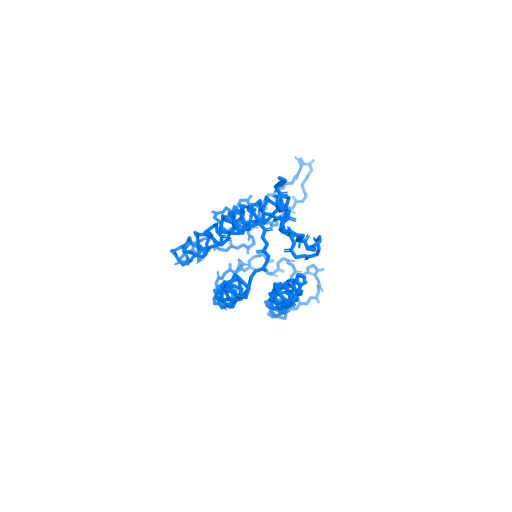69 91 ARG A N 1
ATOM 738 C CA . ARG A 1 91 ? -8.987 -3.939 19.013 1.00 90.69 91 ARG A CA 1
ATOM 739 C C . ARG A 1 91 ? -8.934 -3.538 17.537 1.00 90.69 91 ARG A C 1
ATOM 741 O O . ARG A 1 91 ? -8.232 -4.167 16.755 1.00 90.69 91 ARG A O 1
ATOM 748 N N . LEU A 1 92 ? -9.649 -2.473 17.167 1.00 92.44 92 LEU A N 1
ATOM 749 C CA . LEU A 1 92 ? -9.637 -1.943 15.805 1.00 92.44 92 LEU A CA 1
ATOM 750 C C . LEU A 1 92 ? -8.274 -1.329 15.439 1.00 92.44 92 LEU A C 1
ATOM 752 O O . LEU A 1 92 ? -7.812 -1.520 14.318 1.00 92.44 92 LEU A O 1
ATOM 756 N N . ALA A 1 93 ? -7.615 -0.637 16.374 1.00 93.75 93 ALA A N 1
ATOM 757 C CA . ALA A 1 93 ? -6.271 -0.098 16.168 1.00 93.75 93 ALA A CA 1
ATOM 758 C C . ALA A 1 93 ? -5.236 -1.210 15.927 1.00 93.75 93 ALA A C 1
ATOM 760 O O . ALA A 1 93 ? -4.452 -1.109 14.986 1.00 93.75 93 ALA A O 1
ATOM 761 N N . ILE A 1 94 ? -5.295 -2.303 16.698 1.00 95.00 94 ILE A N 1
ATOM 762 C CA . ILE A 1 94 ? -4.442 -3.486 16.495 1.00 95.00 94 ILE A CA 1
ATOM 763 C C . ILE A 1 94 ? -4.697 -4.111 15.117 1.00 95.00 94 ILE A C 1
ATOM 765 O O . ILE A 1 94 ? -3.748 -4.344 14.375 1.00 95.00 94 ILE A O 1
ATOM 769 N N . GLY A 1 95 ? -5.962 -4.332 14.737 1.00 94.62 95 GLY A N 1
ATOM 770 C CA . GLY A 1 95 ? -6.301 -4.878 13.416 1.00 94.62 95 GLY A CA 1
ATOM 771 C C . GLY A 1 95 ? -5.804 -3.999 12.263 1.00 94.62 95 GLY A C 1
ATOM 772 O O . GLY A 1 95 ? -5.216 -4.500 11.308 1.00 94.62 95 GLY A O 1
ATOM 773 N N . ASN A 1 96 ? -5.961 -2.677 12.384 1.00 94.69 96 ASN A N 1
ATOM 774 C CA . ASN A 1 96 ? -5.429 -1.714 11.418 1.00 94.69 96 ASN A CA 1
ATOM 775 C C . ASN A 1 96 ? -3.894 -1.758 11.356 1.00 94.69 96 ASN A C 1
ATOM 777 O O . ASN A 1 96 ? -3.330 -1.656 10.274 1.00 94.69 96 ASN A O 1
ATOM 781 N N . ALA A 1 97 ? -3.212 -1.935 12.489 1.00 96.44 97 ALA A N 1
ATOM 782 C CA . ALA A 1 97 ? -1.759 -2.046 12.511 1.00 96.44 97 ALA A CA 1
ATOM 783 C C . ALA A 1 97 ? -1.253 -3.333 11.851 1.00 96.44 97 ALA A C 1
ATOM 785 O O . ALA A 1 97 ? -0.308 -3.274 11.069 1.00 96.44 97 ALA A O 1
ATOM 786 N N . ILE A 1 98 ? -1.919 -4.467 12.090 1.00 97.06 98 ILE A N 1
ATOM 787 C CA . ILE A 1 98 ? -1.616 -5.732 11.405 1.00 97.06 98 ILE A CA 1
ATOM 788 C C . ILE A 1 98 ? -1.756 -5.557 9.890 1.00 97.06 98 ILE A C 1
ATOM 790 O O . ILE A 1 98 ? -0.857 -5.952 9.152 1.00 97.06 98 ILE A O 1
ATOM 794 N N . LEU A 1 99 ? -2.836 -4.915 9.431 1.00 95.31 99 LEU A N 1
ATOM 795 C CA . LEU A 1 99 ? -3.048 -4.625 8.012 1.00 95.31 99 LEU A CA 1
ATOM 796 C C . LEU A 1 99 ? -1.917 -3.762 7.424 1.00 95.31 99 LEU A C 1
ATOM 798 O O . LEU A 1 99 ? -1.405 -4.082 6.356 1.00 95.31 99 LEU A O 1
ATOM 802 N N . GLN A 1 100 ? -1.493 -2.704 8.125 1.00 96.56 100 GLN A N 1
ATOM 803 C CA . GLN A 1 100 ? -0.411 -1.818 7.672 1.00 96.56 100 GLN A CA 1
ATOM 804 C C . GLN A 1 100 ? 0.944 -2.539 7.599 1.00 96.56 100 GLN A C 1
ATOM 806 O O . GLN A 1 100 ? 1.683 -2.374 6.626 1.00 96.56 100 GLN A O 1
ATOM 811 N N . VAL A 1 101 ? 1.261 -3.379 8.588 1.00 97.44 101 VAL A N 1
ATOM 812 C CA . VAL A 1 101 ? 2.498 -4.177 8.601 1.00 97.44 101 VAL A CA 1
ATOM 813 C C . VAL A 1 101 ? 2.481 -5.223 7.487 1.00 97.44 101 VAL A C 1
ATOM 815 O O . VAL A 1 101 ? 3.432 -5.296 6.711 1.00 97.44 101 VAL A O 1
ATOM 818 N N . ALA A 1 102 ? 1.393 -5.986 7.353 1.00 96.75 102 ALA A N 1
ATOM 819 C CA . ALA A 1 102 ? 1.247 -6.978 6.291 1.00 96.75 102 ALA A CA 1
ATOM 820 C C . ALA A 1 102 ? 1.323 -6.327 4.901 1.00 96.75 102 ALA A C 1
ATOM 822 O O . ALA A 1 102 ? 2.062 -6.802 4.040 1.00 96.75 102 ALA A O 1
ATOM 823 N N . GLY A 1 103 ? 0.644 -5.192 4.705 1.00 95.44 103 GLY A N 1
ATOM 824 C CA . GLY A 1 103 ? 0.702 -4.427 3.460 1.00 95.44 103 GLY A CA 1
ATOM 825 C C . GLY A 1 103 ? 2.106 -3.917 3.145 1.00 95.44 103 GLY A C 1
ATOM 826 O O . GLY A 1 103 ? 2.541 -4.008 2.003 1.00 95.44 103 GLY A O 1
ATOM 827 N N . THR A 1 104 ? 2.849 -3.459 4.155 1.00 96.44 104 THR A N 1
ATOM 828 C CA . THR A 1 104 ? 4.253 -3.041 3.997 1.00 96.44 104 THR A CA 1
ATOM 829 C C . THR A 1 104 ? 5.139 -4.199 3.552 1.00 96.44 104 THR A C 1
ATOM 831 O O . THR A 1 104 ? 5.925 -4.042 2.621 1.00 96.44 104 THR A O 1
ATOM 834 N N . ILE A 1 105 ? 4.991 -5.374 4.168 1.00 97.12 105 ILE A N 1
ATOM 835 C CA . ILE A 1 105 ? 5.753 -6.570 3.787 1.00 97.12 105 ILE A CA 1
ATOM 836 C C . ILE A 1 105 ? 5.444 -6.957 2.338 1.00 97.12 105 ILE A C 1
ATOM 838 O O . ILE A 1 105 ? 6.367 -7.136 1.546 1.00 97.12 105 ILE A O 1
ATOM 842 N N . VAL A 1 106 ? 4.161 -7.039 1.974 1.00 96.38 106 VAL A N 1
ATOM 843 C CA . VAL A 1 106 ? 3.733 -7.376 0.607 1.00 96.38 106 VAL A CA 1
ATOM 844 C C . VAL A 1 106 ? 4.275 -6.361 -0.401 1.00 96.38 106 VAL A C 1
ATOM 846 O O . VAL A 1 106 ? 4.827 -6.757 -1.425 1.00 96.38 106 VAL A O 1
ATOM 849 N N . PHE A 1 107 ? 4.191 -5.065 -0.094 1.00 95.69 107 PHE A N 1
ATOM 850 C CA . PHE A 1 107 ? 4.732 -4.006 -0.942 1.00 95.69 107 PHE A CA 1
ATOM 851 C C . PHE A 1 107 ? 6.243 -4.160 -1.166 1.00 95.69 107 PHE A C 1
ATOM 853 O O . PHE A 1 107 ? 6.690 -4.128 -2.312 1.00 95.69 107 PHE A O 1
ATOM 860 N N . ILE A 1 108 ? 7.019 -4.389 -0.099 1.00 96.62 108 ILE A N 1
ATOM 861 C CA . ILE A 1 108 ? 8.475 -4.595 -0.183 1.00 96.62 108 ILE A CA 1
ATOM 862 C C . ILE A 1 108 ? 8.803 -5.816 -1.050 1.00 96.62 108 ILE A C 1
ATOM 864 O O . ILE A 1 108 ? 9.650 -5.728 -1.938 1.00 96.62 108 ILE A O 1
ATOM 868 N N . VAL A 1 109 ? 8.115 -6.941 -0.831 1.00 96.75 109 VAL A N 1
ATOM 869 C CA . VAL A 1 109 ? 8.329 -8.177 -1.602 1.00 96.75 109 VAL A CA 1
ATOM 870 C C . VAL A 1 109 ? 8.087 -7.953 -3.097 1.00 96.75 109 VAL A C 1
ATOM 872 O O . VAL A 1 109 ? 8.871 -8.431 -3.917 1.00 96.75 109 VAL A O 1
ATOM 875 N N . ILE A 1 110 ? 7.037 -7.212 -3.456 1.00 95.56 110 ILE A N 1
ATOM 876 C CA . ILE A 1 110 ? 6.719 -6.907 -4.856 1.00 95.56 110 ILE A CA 1
ATOM 877 C C . ILE A 1 110 ? 7.763 -5.952 -5.449 1.00 95.56 110 ILE A C 1
ATOM 879 O O . ILE A 1 110 ? 8.306 -6.229 -6.516 1.00 95.56 110 ILE A O 1
ATOM 883 N N . VAL A 1 111 ? 8.070 -4.840 -4.770 1.00 95.06 111 VAL A N 1
ATOM 884 C CA . VAL A 1 111 ? 8.898 -3.756 -5.333 1.00 95.06 111 VAL A CA 1
ATOM 885 C C . VAL A 1 111 ? 10.381 -4.107 -5.459 1.00 95.06 111 VAL A C 1
ATOM 887 O O . VAL A 1 111 ? 11.061 -3.584 -6.341 1.00 95.06 111 VAL A O 1
ATOM 890 N N . VAL A 1 112 ? 10.884 -5.015 -4.619 1.00 95.50 112 VAL A N 1
ATOM 891 C CA . VAL A 1 112 ? 12.269 -5.509 -4.690 1.00 95.50 112 VAL A CA 1
ATOM 892 C C . VAL A 1 112 ? 12.455 -6.523 -5.826 1.00 95.50 112 VAL A C 1
ATOM 894 O O . VAL A 1 112 ? 13.592 -6.798 -6.213 1.00 95.50 112 VAL A O 1
ATOM 897 N N . ASN A 1 113 ? 11.374 -7.051 -6.418 1.00 95.56 113 ASN A N 1
ATOM 898 C CA . ASN A 1 113 ? 11.488 -7.967 -7.549 1.00 95.56 113 ASN A CA 1
ATOM 899 C C . ASN A 1 113 ? 12.235 -7.284 -8.717 1.00 95.56 113 ASN A C 1
ATOM 901 O O . ASN A 1 113 ? 11.768 -6.270 -9.250 1.00 95.56 113 ASN A O 1
ATOM 905 N N . PRO A 1 114 ? 13.382 -7.832 -9.164 1.00 91.75 114 PRO A N 1
ATOM 906 C CA . PRO A 1 114 ? 14.234 -7.168 -10.146 1.00 91.75 114 PRO A CA 1
ATOM 907 C C . PRO A 1 114 ? 13.568 -7.009 -11.516 1.00 91.75 114 PRO A C 1
ATOM 909 O O . PRO A 1 114 ? 13.998 -6.136 -12.275 1.00 91.75 114 PRO A O 1
ATOM 912 N N . HIS A 1 115 ? 12.534 -7.803 -11.807 1.00 93.06 115 HIS A N 1
ATOM 913 C CA . HIS A 1 115 ? 11.784 -7.815 -13.062 1.00 93.06 115 HIS A CA 1
ATOM 914 C C . HIS A 1 115 ? 10.466 -7.032 -12.995 1.00 93.06 115 HIS A C 1
ATOM 916 O O . HIS A 1 115 ? 9.734 -7.007 -13.985 1.00 93.06 115 HIS A O 1
ATOM 922 N N . LEU A 1 116 ? 10.154 -6.394 -11.857 1.00 93.12 116 LEU A N 1
ATOM 923 C CA . LEU A 1 116 ? 8.931 -5.606 -11.708 1.00 93.12 116 LEU A CA 1
ATOM 924 C C . LEU A 1 116 ? 8.902 -4.416 -12.670 1.00 93.12 116 LEU A C 1
ATOM 926 O O . LEU A 1 116 ? 7.884 -4.162 -13.305 1.00 93.12 116 LEU A O 1
ATOM 930 N N . PHE A 1 117 ? 9.994 -3.658 -12.752 1.00 92.19 117 PHE A N 1
ATOM 931 C CA . PHE A 1 117 ? 10.068 -2.482 -13.613 1.00 92.19 117 PHE A CA 1
ATOM 932 C C . PHE A 1 117 ? 10.513 -2.873 -15.017 1.00 92.19 117 PHE A C 1
ATOM 934 O O . PHE A 1 117 ? 11.435 -3.673 -15.190 1.00 92.19 117 PHE A O 1
ATOM 941 N N . ASN A 1 118 ? 9.887 -2.277 -16.031 1.00 90.38 118 ASN A N 1
ATOM 942 C CA . ASN A 1 118 ? 10.317 -2.476 -17.407 1.00 90.38 118 ASN A CA 1
ATOM 943 C C . ASN A 1 118 ? 11.693 -1.820 -17.633 1.00 90.38 118 ASN A C 1
ATOM 945 O O . ASN A 1 118 ? 11.902 -0.661 -17.270 1.00 90.38 118 ASN A O 1
ATOM 949 N N . ALA A 1 119 ? 12.624 -2.538 -18.266 1.00 88.62 119 ALA A N 1
ATOM 950 C CA . ALA A 1 119 ? 13.964 -2.019 -18.537 1.00 88.62 119 ALA A CA 1
ATOM 951 C C . ALA A 1 119 ? 13.929 -0.732 -19.382 1.00 88.62 119 ALA A C 1
ATOM 953 O O . ALA A 1 119 ? 14.613 0.231 -19.048 1.00 88.62 119 ALA A O 1
ATOM 954 N N . GLY A 1 120 ? 13.070 -0.670 -20.406 1.00 86.56 120 GLY A N 1
ATOM 955 C CA . GLY A 1 120 ? 12.907 0.513 -21.254 1.00 86.56 120 GLY A CA 1
ATOM 956 C C . GLY A 1 120 ? 12.392 1.732 -20.488 1.00 86.56 120 GLY A C 1
ATOM 957 O O . GLY A 1 120 ? 12.847 2.846 -20.737 1.00 86.56 120 GLY A O 1
ATOM 958 N N . PHE A 1 121 ? 11.510 1.525 -19.504 1.00 88.19 121 PHE A N 1
ATOM 959 C CA . PHE A 1 121 ? 11.062 2.588 -18.599 1.00 88.19 121 PHE A CA 1
ATOM 960 C C . PHE A 1 121 ? 12.218 3.135 -17.751 1.00 88.19 121 PHE A C 1
ATOM 962 O O . PHE A 1 121 ? 12.419 4.349 -17.694 1.00 88.19 121 PHE A O 1
ATOM 969 N N . ILE A 1 122 ? 12.993 2.244 -17.122 1.00 91.44 122 ILE A N 1
ATOM 970 C CA . ILE A 1 122 ? 14.127 2.629 -16.271 1.00 91.44 122 ILE A CA 1
ATOM 971 C C . ILE A 1 122 ? 15.183 3.374 -17.090 1.00 91.44 122 ILE A C 1
ATOM 973 O O . ILE A 1 122 ? 15.620 4.445 -16.678 1.00 91.44 122 ILE A O 1
ATOM 977 N N . THR A 1 123 ? 15.555 2.860 -18.265 1.00 91.00 123 THR A N 1
ATOM 978 C CA . THR A 1 123 ? 16.527 3.516 -19.150 1.00 91.00 123 THR A CA 1
ATOM 979 C C . THR A 1 123 ? 16.043 4.897 -19.588 1.00 91.00 123 THR A C 1
ATOM 981 O O . THR A 1 123 ? 16.812 5.853 -19.531 1.00 91.00 123 THR A O 1
ATOM 984 N N . TYR A 1 124 ? 14.774 5.025 -19.987 1.00 88.44 124 TYR A N 1
ATOM 985 C CA . TYR A 1 124 ? 14.213 6.300 -20.432 1.00 88.44 124 TYR A CA 1
ATOM 986 C C . TYR A 1 124 ? 14.289 7.376 -19.341 1.00 88.44 124 TYR A C 1
ATOM 988 O O . TYR A 1 124 ? 14.760 8.485 -19.596 1.00 88.44 124 TYR A O 1
ATOM 996 N N . LEU A 1 125 ? 13.869 7.050 -18.114 1.00 88.94 125 LEU A N 1
ATOM 997 C CA . LEU A 1 125 ? 13.928 8.008 -17.009 1.00 88.94 125 LEU A CA 1
ATOM 998 C C . LEU A 1 125 ? 15.358 8.276 -16.544 1.00 88.94 125 LEU A C 1
ATOM 1000 O O . LEU A 1 125 ? 15.685 9.424 -16.265 1.00 88.94 125 LEU A O 1
ATOM 1004 N N . ALA A 1 126 ? 16.227 7.267 -16.515 1.00 91.69 126 ALA A N 1
ATOM 1005 C CA . ALA A 1 126 ? 17.632 7.458 -16.168 1.00 91.69 126 ALA A CA 1
ATOM 1006 C C . ALA A 1 126 ? 18.322 8.465 -17.107 1.00 91.69 126 ALA A C 1
ATOM 1008 O O . ALA A 1 126 ? 19.011 9.369 -16.634 1.00 91.69 126 ALA A O 1
ATOM 1009 N N . ILE A 1 127 ? 18.049 8.385 -18.418 1.00 90.69 127 ILE A N 1
ATOM 1010 C CA . ILE A 1 127 ? 18.520 9.371 -19.405 1.00 90.69 127 ILE A CA 1
ATOM 1011 C C . ILE A 1 127 ? 17.955 10.763 -19.096 1.00 90.69 127 ILE A C 1
ATOM 1013 O O . ILE A 1 127 ? 18.710 11.734 -19.082 1.00 90.69 127 ILE A O 1
ATOM 1017 N N . ALA A 1 128 ? 16.652 10.870 -18.814 1.00 89.06 128 ALA A N 1
ATOM 1018 C CA . ALA A 1 128 ? 16.008 12.149 -18.506 1.00 89.06 128 ALA A CA 1
ATOM 1019 C C . ALA A 1 128 ? 16.567 12.815 -17.235 1.00 89.06 128 ALA A C 1
ATOM 1021 O O . ALA A 1 128 ? 16.673 14.039 -17.178 1.00 89.06 128 ALA A O 1
ATOM 1022 N N . PHE A 1 129 ? 16.949 12.019 -16.234 1.00 90.38 129 PHE A N 1
ATOM 1023 C CA . PHE A 1 129 ? 17.556 12.489 -14.987 1.00 90.38 129 PHE A CA 1
ATOM 1024 C C . PHE A 1 129 ? 19.089 12.548 -15.029 1.00 90.38 129 PHE A C 1
ATOM 1026 O O . PHE A 1 129 ? 19.701 12.935 -14.036 1.00 90.38 129 PHE A O 1
ATOM 1033 N N . THR A 1 130 ? 19.725 12.211 -16.156 1.00 94.56 130 THR A N 1
ATOM 1034 C CA . THR A 1 130 ? 21.191 12.206 -16.333 1.00 94.56 130 THR A CA 1
ATOM 1035 C C . THR A 1 130 ? 21.952 11.361 -15.299 1.00 94.56 130 THR A C 1
ATOM 1037 O O . THR A 1 130 ? 23.058 11.709 -14.894 1.00 94.56 130 THR A O 1
ATOM 1040 N N . ILE A 1 131 ? 21.367 10.238 -14.876 1.00 94.81 131 ILE A N 1
ATOM 1041 C CA . ILE A 1 131 ? 21.977 9.283 -13.935 1.00 94.81 131 ILE A CA 1
ATOM 1042 C C . ILE A 1 131 ? 21.999 7.873 -14.526 1.00 94.81 131 ILE A C 1
ATOM 1044 O O . ILE A 1 131 ? 21.372 7.613 -15.556 1.00 94.81 131 ILE A O 1
ATOM 1048 N N . SER A 1 132 ? 22.712 6.938 -13.894 1.00 95.44 132 SER A N 1
ATOM 1049 C CA . SER A 1 132 ? 22.715 5.557 -14.382 1.00 95.44 132 SER A CA 1
ATOM 1050 C C . SER A 1 132 ? 21.374 4.842 -14.108 1.00 95.44 132 SER A C 1
ATOM 1052 O O . SER A 1 132 ? 20.699 5.133 -13.114 1.00 95.44 132 SER A O 1
ATOM 1054 N N . PRO A 1 133 ? 20.970 3.871 -14.955 1.00 93.12 133 PRO A N 1
ATOM 1055 C CA . PRO A 1 133 ? 19.770 3.055 -14.739 1.00 93.12 133 PRO A CA 1
ATOM 1056 C C . PRO A 1 133 ? 19.711 2.366 -13.369 1.00 93.12 133 PRO A C 1
ATOM 1058 O O . PRO A 1 133 ? 18.654 2.336 -12.739 1.00 93.12 133 PRO A O 1
ATOM 1061 N N . GLU A 1 134 ? 20.844 1.845 -12.893 1.00 93.25 134 GLU A N 1
ATOM 1062 C CA . GLU A 1 134 ? 20.935 1.150 -11.604 1.00 93.25 134 GLU A CA 1
ATOM 1063 C C . GLU A 1 134 ? 20.788 2.113 -10.419 1.00 93.25 134 GLU A C 1
ATOM 1065 O O . GLU A 1 134 ? 20.073 1.813 -9.458 1.00 93.25 134 GLU A O 1
ATOM 1070 N N . GLU A 1 135 ? 21.392 3.304 -10.498 1.00 93.62 135 GLU A N 1
ATOM 1071 C CA . GLU A 1 135 ? 21.204 4.353 -9.489 1.00 93.62 135 GLU A CA 1
ATOM 1072 C C . GLU A 1 135 ? 19.748 4.818 -9.454 1.00 93.62 135 GLU A C 1
ATOM 1074 O O . GLU A 1 135 ? 19.156 4.876 -8.375 1.00 93.62 135 GLU A O 1
ATOM 1079 N N . PHE A 1 136 ? 19.141 5.087 -10.618 1.00 93.12 136 PHE A N 1
ATOM 1080 C CA . PHE A 1 136 ? 17.733 5.485 -10.694 1.00 93.12 136 PHE A CA 1
ATOM 1081 C C . PHE A 1 136 ? 16.822 4.423 -10.074 1.00 93.12 136 PHE A C 1
ATOM 1083 O O . PHE A 1 136 ? 15.974 4.741 -9.240 1.00 93.12 136 PHE A O 1
ATOM 1090 N N . LYS A 1 137 ? 17.022 3.150 -10.434 1.00 93.25 137 LYS A N 1
ATOM 1091 C CA . LYS A 1 137 ? 16.249 2.026 -9.895 1.00 93.25 137 LYS A CA 1
ATOM 1092 C C . LYS A 1 137 ? 16.409 1.905 -8.378 1.00 93.25 137 LYS A C 1
ATOM 1094 O O . LYS A 1 137 ? 15.414 1.720 -7.679 1.00 93.25 137 LYS A O 1
ATOM 1099 N N . THR A 1 138 ? 17.628 2.056 -7.864 1.00 94.50 138 THR A N 1
ATOM 1100 C CA . THR A 1 138 ? 17.911 1.998 -6.422 1.00 94.50 138 THR A CA 1
ATOM 1101 C C . THR A 1 138 ? 17.195 3.116 -5.666 1.00 94.50 138 THR A C 1
ATOM 1103 O O . THR A 1 138 ? 16.522 2.849 -4.669 1.00 94.50 138 THR A O 1
ATOM 1106 N N . TRP A 1 139 ? 17.268 4.353 -6.164 1.00 94.50 139 TRP A N 1
ATOM 1107 C CA . TRP A 1 139 ? 16.558 5.493 -5.577 1.00 94.50 139 TRP A CA 1
ATOM 1108 C C . TRP A 1 139 ? 15.040 5.343 -5.653 1.00 94.50 139 TRP A C 1
ATOM 1110 O O . TRP A 1 139 ? 14.349 5.640 -4.679 1.00 94.50 139 TRP A O 1
ATOM 1120 N N . LEU A 1 140 ? 14.519 4.848 -6.777 1.00 93.69 140 LEU A N 1
ATOM 1121 C CA . LEU A 1 140 ? 13.089 4.626 -6.971 1.00 93.69 140 LEU A CA 1
ATOM 1122 C C . LEU A 1 140 ? 12.541 3.592 -5.979 1.00 93.69 140 LEU A C 1
ATOM 1124 O O . LEU A 1 140 ? 11.537 3.849 -5.314 1.00 93.69 140 LEU A O 1
ATOM 1128 N N . ILE A 1 141 ? 13.217 2.446 -5.843 1.00 95.38 141 ILE A N 1
ATOM 1129 C CA . ILE A 1 141 ? 12.819 1.378 -4.917 1.00 95.38 141 ILE A CA 1
ATOM 1130 C C . ILE A 1 141 ? 12.986 1.841 -3.466 1.00 95.38 141 ILE A C 1
ATOM 1132 O O . ILE A 1 141 ? 12.042 1.752 -2.680 1.00 95.38 141 ILE A O 1
ATOM 1136 N N . GLY A 1 142 ? 14.159 2.372 -3.110 1.00 96.44 142 GLY A N 1
ATOM 1137 C CA . GLY A 1 142 ? 14.458 2.818 -1.748 1.00 96.44 142 GLY A CA 1
ATOM 1138 C C . GLY A 1 142 ? 13.537 3.947 -1.288 1.00 96.44 142 GLY A C 1
ATOM 1139 O O . GLY A 1 142 ? 12.967 3.878 -0.199 1.00 96.44 142 GLY A O 1
ATOM 1140 N N . GLY A 1 143 ? 13.321 4.946 -2.146 1.00 96.44 143 GLY A N 1
ATOM 1141 C CA . GLY A 1 143 ? 12.381 6.036 -1.901 1.00 96.44 143 GLY A CA 1
ATOM 1142 C C . GLY A 1 143 ? 10.947 5.530 -1.759 1.00 96.44 143 GLY A C 1
ATOM 1143 O O . GLY A 1 143 ? 10.269 5.883 -0.795 1.00 96.44 143 GLY A O 1
ATOM 1144 N N . GLY A 1 144 ? 10.499 4.648 -2.660 1.00 94.94 144 GLY A N 1
ATOM 1145 C CA . GLY A 1 144 ? 9.170 4.038 -2.592 1.00 94.94 144 GLY A CA 1
ATOM 1146 C C . GLY A 1 144 ? 8.926 3.291 -1.278 1.00 94.94 144 GLY A C 1
ATOM 1147 O O . GLY A 1 144 ? 7.915 3.524 -0.616 1.00 94.94 144 GLY A O 1
ATOM 1148 N N . ILE A 1 145 ? 9.878 2.451 -0.857 1.00 96.94 145 ILE A N 1
ATOM 1149 C CA . ILE A 1 145 ? 9.822 1.728 0.423 1.00 96.94 145 ILE A CA 1
ATOM 1150 C C . ILE A 1 145 ? 9.789 2.708 1.600 1.00 96.94 145 ILE A C 1
ATOM 1152 O O . ILE A 1 145 ? 8.945 2.567 2.486 1.00 96.94 145 ILE A O 1
ATOM 1156 N N . PHE A 1 146 ? 10.654 3.724 1.601 1.00 97.56 146 PHE A N 1
ATOM 1157 C CA . PHE A 1 146 ? 10.699 4.729 2.663 1.00 97.56 146 PHE A CA 1
ATOM 1158 C C . PHE A 1 146 ? 9.367 5.477 2.817 1.00 97.56 146 PHE A C 1
ATOM 1160 O O . PHE A 1 146 ? 8.818 5.530 3.920 1.00 97.56 146 PHE A O 1
ATOM 1167 N N . PHE A 1 147 ? 8.812 6.008 1.723 1.00 96.31 147 PHE A N 1
ATOM 1168 C CA . PHE A 1 147 ? 7.541 6.736 1.762 1.00 96.31 147 PHE A CA 1
ATOM 1169 C C . PHE A 1 147 ? 6.371 5.837 2.163 1.00 96.31 147 PHE A C 1
ATOM 1171 O O . PHE A 1 147 ? 5.510 6.265 2.938 1.00 96.31 147 PHE A O 1
ATOM 1178 N N . TYR A 1 148 ? 6.350 4.588 1.691 1.00 94.62 148 TYR A N 1
ATOM 1179 C CA . TYR A 1 148 ? 5.322 3.629 2.084 1.00 94.62 148 TYR A CA 1
ATOM 1180 C C . TYR A 1 148 ? 5.394 3.320 3.586 1.00 94.62 148 TYR A C 1
ATOM 1182 O O . TYR A 1 148 ? 4.383 3.421 4.281 1.00 94.62 148 TYR A O 1
ATOM 1190 N N . MET A 1 149 ? 6.587 3.024 4.115 1.00 97.00 149 MET A N 1
ATOM 1191 C CA . MET A 1 149 ? 6.789 2.774 5.549 1.00 97.00 149 MET A CA 1
ATOM 1192 C C . MET A 1 149 ? 6.412 3.982 6.405 1.00 97.00 149 MET A C 1
ATOM 1194 O O . MET A 1 149 ? 5.765 3.818 7.440 1.00 97.00 149 MET A O 1
ATOM 1198 N N . LEU A 1 150 ? 6.775 5.194 5.977 1.00 97.44 150 LEU A N 1
ATOM 1199 C CA . LEU A 1 150 ? 6.407 6.420 6.680 1.00 97.44 150 LEU A CA 1
ATOM 1200 C C . LEU A 1 150 ? 4.882 6.586 6.737 1.00 97.44 150 LEU A C 1
ATOM 1202 O O . LEU A 1 150 ? 4.327 6.845 7.805 1.00 97.44 150 LEU A O 1
ATOM 1206 N N . SER A 1 151 ? 4.197 6.369 5.612 1.00 94.69 151 SER A N 1
ATOM 1207 C CA . SER A 1 151 ? 2.733 6.391 5.541 1.00 94.69 151 SER A CA 1
ATOM 1208 C C . SER A 1 151 ? 2.095 5.332 6.448 1.00 94.69 151 SER A C 1
ATOM 1210 O O . SER A 1 151 ? 1.159 5.630 7.197 1.00 94.69 151 SER A O 1
ATOM 1212 N N . ALA A 1 152 ? 2.628 4.108 6.450 1.00 95.62 152 ALA A N 1
ATOM 1213 C CA . ALA A 1 152 ? 2.162 3.029 7.316 1.00 95.62 152 ALA A CA 1
ATOM 1214 C C . ALA A 1 152 ? 2.344 3.377 8.804 1.00 95.62 152 ALA A C 1
ATOM 1216 O O . ALA A 1 152 ? 1.410 3.224 9.594 1.00 95.62 152 ALA A O 1
ATOM 1217 N N . ALA A 1 153 ? 3.505 3.917 9.184 1.00 97.06 153 ALA A N 1
ATOM 1218 C CA . ALA A 1 153 ? 3.796 4.337 10.553 1.00 97.06 153 ALA A CA 1
ATOM 1219 C C . ALA A 1 153 ? 2.846 5.445 11.034 1.00 97.06 153 ALA A C 1
ATOM 1221 O O . ALA A 1 153 ? 2.307 5.354 12.140 1.00 97.06 153 ALA A O 1
ATOM 1222 N N . ILE A 1 154 ? 2.579 6.448 10.188 1.00 96.00 154 ILE A N 1
ATOM 1223 C CA . ILE A 1 154 ? 1.611 7.517 10.479 1.00 96.00 154 ILE A CA 1
ATOM 1224 C C . ILE A 1 154 ? 0.212 6.925 10.686 1.00 96.00 154 ILE A C 1
ATOM 1226 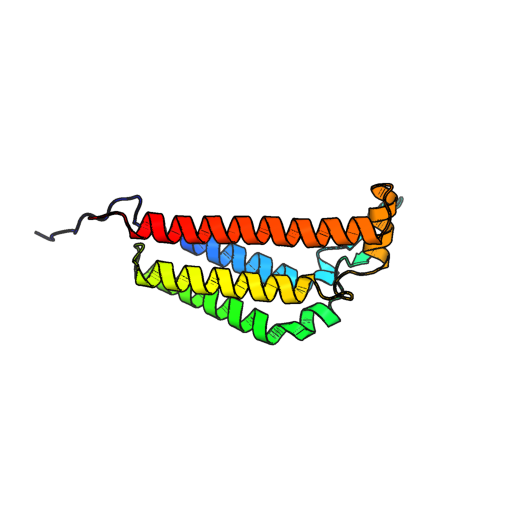O O . ILE A 1 154 ? -0.437 7.227 11.688 1.00 96.00 154 ILE A O 1
ATOM 1230 N N . ASN A 1 155 ? -0.233 6.030 9.799 1.00 93.50 155 ASN A N 1
ATOM 1231 C CA . ASN A 1 155 ? -1.546 5.385 9.905 1.00 93.50 155 ASN A CA 1
ATOM 1232 C C . ASN A 1 155 ? -1.694 4.527 11.173 1.00 93.50 155 ASN A C 1
ATOM 1234 O O . ASN A 1 155 ? -2.760 4.518 11.798 1.00 93.50 155 ASN A O 1
ATOM 1238 N N . ILE A 1 156 ? -0.641 3.808 11.570 1.00 95.69 156 ILE A N 1
ATOM 1239 C CA . ILE A 1 156 ? -0.610 3.034 12.819 1.00 95.69 156 ILE A CA 1
ATOM 1240 C C . ILE A 1 156 ? -0.734 3.975 14.018 1.00 95.69 156 ILE A C 1
ATOM 1242 O O . ILE A 1 156 ? -1.611 3.785 14.867 1.00 95.69 156 ILE A O 1
ATOM 1246 N N . PHE A 1 157 ? 0.117 5.002 14.070 1.00 94.62 157 PHE A N 1
ATOM 1247 C CA . PHE A 1 157 ? 0.127 5.974 15.157 1.00 94.62 157 PHE A CA 1
ATOM 1248 C C . PHE A 1 157 ? -1.228 6.672 15.301 1.00 94.62 157 PHE A C 1
ATOM 1250 O O . PHE A 1 157 ? -1.763 6.755 16.408 1.00 94.62 157 PHE A O 1
ATOM 1257 N N . ASP A 1 158 ? -1.830 7.103 14.192 1.00 91.19 158 ASP A N 1
ATOM 1258 C CA . ASP A 1 158 ? -3.144 7.739 14.195 1.00 91.19 158 ASP A CA 1
ATOM 1259 C C . ASP A 1 158 ? -4.247 6.814 14.710 1.00 91.19 158 ASP A C 1
ATOM 1261 O O . ASP A 1 158 ? -5.080 7.253 15.511 1.00 91.19 158 ASP A O 1
ATOM 1265 N N . GLY A 1 159 ? -4.234 5.536 14.323 1.00 89.94 159 GLY A N 1
ATOM 1266 C CA . GLY A 1 159 ? -5.188 4.545 14.822 1.00 89.94 159 GLY A CA 1
ATOM 1267 C C . GLY A 1 159 ? -5.118 4.379 16.343 1.00 89.94 159 GLY A C 1
ATOM 1268 O O . GLY A 1 159 ? -6.144 4.452 17.028 1.00 89.94 159 GLY A O 1
ATOM 1269 N N . PHE A 1 160 ? -3.911 4.225 16.896 1.00 93.31 160 PHE A N 1
ATOM 1270 C CA . PHE A 1 160 ? -3.715 4.099 18.346 1.00 93.31 160 PHE A CA 1
ATOM 1271 C C . PHE A 1 160 ? -4.009 5.399 19.100 1.00 93.31 160 PHE A C 1
ATOM 1273 O O . PHE A 1 160 ? -4.657 5.364 20.151 1.00 93.31 160 PHE A O 1
ATOM 1280 N N . ARG A 1 161 ? -3.601 6.551 18.555 1.00 91.38 161 ARG A N 1
ATOM 1281 C CA . ARG A 1 161 ? -3.877 7.875 19.129 1.00 91.38 161 ARG A CA 1
ATOM 1282 C C . ARG A 1 161 ? -5.376 8.148 19.219 1.00 91.38 161 ARG A C 1
ATOM 1284 O O . ARG A 1 161 ? -5.840 8.631 20.246 1.00 91.38 161 ARG A O 1
ATOM 1291 N N . LYS A 1 162 ? -6.151 7.837 18.175 1.00 87.62 162 LYS A N 1
ATOM 1292 C CA . LYS A 1 162 ? -7.616 7.989 18.208 1.00 87.62 162 LYS A CA 1
ATOM 1293 C C . LYS A 1 162 ? -8.258 7.001 19.194 1.00 87.62 162 LYS A C 1
ATOM 1295 O O . LYS A 1 162 ? -9.207 7.364 19.887 1.00 87.62 162 LYS A O 1
ATOM 1300 N N . ALA A 1 163 ? -7.723 5.782 19.313 1.00 89.12 163 ALA A N 1
ATOM 1301 C CA . ALA A 1 163 ? -8.235 4.757 20.226 1.00 89.12 163 ALA A CA 1
ATOM 1302 C C . ALA A 1 163 ? -7.950 5.026 21.718 1.00 89.12 163 ALA A C 1
ATOM 1304 O O . ALA A 1 163 ? -8.678 4.514 22.574 1.00 89.12 163 ALA A O 1
ATOM 1305 N N . SER A 1 164 ? -6.909 5.798 22.052 1.00 86.75 164 SER A N 1
ATOM 1306 C CA . SER A 1 164 ? -6.525 6.102 23.441 1.00 86.75 164 SER A CA 1
ATOM 1307 C C . SER A 1 164 ? -7.341 7.230 24.087 1.00 86.75 164 SER A C 1
ATOM 1309 O O . SER A 1 164 ? -7.306 7.388 25.308 1.00 86.75 164 SER A O 1
ATOM 1311 N N . ILE A 1 165 ? -8.124 7.979 23.303 1.00 84.81 165 ILE A N 1
ATOM 1312 C CA . ILE A 1 165 ? -8.999 9.046 23.806 1.00 84.81 165 ILE A CA 1
ATOM 1313 C C . ILE A 1 165 ? -10.072 8.428 24.722 1.00 84.81 165 ILE A C 1
ATOM 1315 O O . ILE A 1 165 ? -10.860 7.573 24.296 1.00 84.81 165 ILE A O 1
ATOM 1319 N N . ARG A 1 166 ? -10.088 8.834 25.998 1.00 65.50 166 ARG A N 1
ATOM 1320 C CA . ARG A 1 166 ? -11.095 8.411 26.990 1.00 65.50 166 ARG A CA 1
ATOM 1321 C C . ARG A 1 166 ? -12.436 9.117 26.737 1.00 65.50 166 ARG A C 1
ATOM 1323 O O . ARG A 1 166 ? -12.439 10.207 26.169 1.00 65.50 166 ARG A O 1
ATOM 1330 N N . MET A 1 167 ? -13.542 8.443 27.081 1.00 58.66 167 MET A N 1
ATOM 1331 C CA . MET A 1 167 ? -14.888 9.043 27.099 1.00 58.66 167 MET A CA 1
ATOM 1332 C C . MET A 1 167 ? -15.003 10.035 28.249 1.00 58.66 167 MET A C 1
ATOM 1334 O O . MET A 1 167 ? -14.406 9.735 29.308 1.00 58.66 167 MET A O 1
#

pLDDT: mean 87.76, std 11.34, range [37.84, 97.56]

Foldseek 3Di:
DPPDPDDPPLFFDDPVNLVVQLVVLVVVVCCLQVQFPPAADWDQDPVGTDGDGGFWDNVLSVVCVVVSVVLSVLSNVLSVVSVVVRGQAPVSLVSLLVSLVSVLVSLLVSLPPPRTGDQVRLVVVCVVVVHDSVVSSCCVSVVVSVVSVVVSVVSSVSSVVSNPDDD

Secondary structure (DSSP, 8-state):
--------TTTBPPHHHHHHHHHHHHHHHHHHHTHHHHSEEEEEETTEEEEEEESB-HHHHHHTHHHHHHHHHHHHHHHHHHHHH-B--HHHHHHHHHHHHHHHHHHHHHHT-TTSB-HHHHHHHHHHTTS-HHHHHHHHHHHHHHHHHHHHHHHHHHHHHHHT---

Sequence (167 aa):
MKNISYIPKKKAISKFEVFAGLMWTAVWATLYFYANHLVGVYNGTANGLKFVSPTFNQDVLLQYWPIVVIMIVFEICISLYKLVQGQWTQRLAIGNAILQVAGTIVFIVIVVNPHLFNAGFITYLAIAFTISPEEFKTWLIGGGIFFYMLSAAINIFDGFRKASIRM

Radius of gyration: 20.2 Å; chains: 1; bounding box: 57×30×63 Å